Protein 8TNM (pdb70)

Foldseek 3Di:
DVCLLVVLVVLLVVLLVQLVHDSPVLSVLLVVLLVVLQVVCVVVVNDDPLLNVLLSLLSSLLSLVVSLVVSVVVPHDNVSSVVSNVVSNVVSVVSSLVSLLVVQPVPHDPVCSNVRSVVSSVVSNVSSNVSSVVSD

B-factor: mean 29.64, std 13.96, range [12.44, 87.52]

Radius of gyration: 15.11 Å; Cα contacts (8 Å, |Δi|>4): 137; chains: 1; bounding box: 38×27×39 Å

Nearest PDB structures (foldseek):
  8tnm-assembly1_A  TM=1.007E+00  e=7.161E-17  synthetic construct
  4tql-assembly2_B  TM=1.804E-01  e=3.107E+00  synthetic construct

Secondary structure (DSSP, 8-state):
-HHHHHHHHHHHHHHHHHHT---HHHHHHHHHHHHHHHHHHHHTT---HHHHHHHHHHHHHHHHHHHHHHHHHTT--HHHHHHHHHHHHHHHHHHHHHHHHHHHHTTS-HHHHHHHHHHHHHHHHHHHHHHHHHH-

Sequence (136 aa):
SNDYVNQMMISQMMTDLAKSLNVVDVTELITSVTQALEALLEEYRREGRLTDQVEKMASSSVALQLAAELLAQKALEEGHDKKQTTAKRNQISNSYSSEAMSHARAWAASRHSEEEAEKLAEELYKDMKESLKQRIDTEQ

Structure (mmCIF, N/CA/C/O backbone):
data_8TNM
#
_entry.id   8TNM
#
_cell.length_a   59.532
_cell.length_b   59.532
_cell.length_c   89.178
_cell.angle_alpha   90.000
_cell.angle_beta   90.000
_cell.angle_gamma   90.000
#
_symmetry.space_group_name_H-M   'P 43 21 2'
#
loop_
_entity.id
_entity.type
_entity.pdbx_description
1 polymer UNC_079
2 water water
#
loop_
_atom_site.group_PDB
_atom_site.id
_atom_site.type_symbol
_atom_site.label_atom_id
_atom_site.label_alt_id
_atom_site.label_comp_id
_atom_site.label_asym_id
_atom_site.label_entity_id
_atom_site.label_seq_id
_atom_site.pdbx_PDB_ins_code
_atom_site.Cartn_x
_atom_site.Cartn_y
_atom_site.Cartn_z
_atom_site.occupancy
_atom_site.B_iso_or_equiv
_atom_site.auth_seq_id
_atom_site.auth_comp_id
_atom_site.auth_asym_id
_atom_site.auth_atom_id
_atom_site.pdbx_PDB_model_num
ATOM 1 N N . SER A 1 3 ? 16.47188 3.47248 12.56772 1.000 45.78510 3 SER A N 1
ATOM 2 C CA . SER A 1 3 ? 15.81420 4.58110 13.25557 1.000 47.52472 3 SER A CA 1
ATOM 3 C C . SER A 1 3 ? 14.93354 5.36708 12.29005 1.000 47.49547 3 SER A C 1
ATOM 4 O O . SER A 1 3 ? 14.96093 5.12738 11.08232 1.000 48.90822 3 SER A O 1
ATOM 6 N N . ASN A 1 4 ? 14.13918 6.29973 12.82174 1.000 48.04394 4 ASN A N 1
ATOM 7 C CA . ASN A 1 4 ? 13.38425 7.19128 11.94663 1.000 48.44104 4 ASN A CA 1
ATOM 8 C C . ASN A 1 4 ? 14.32065 7.95017 11.01938 1.000 45.79271 4 ASN A C 1
ATOM 9 O O . ASN A 1 4 ? 14.01774 8.14578 9.83504 1.000 43.23716 4 ASN A O 1
ATOM 14 N N . ASP A 1 5 ? 15.47413 8.37152 11.54364 1.000 43.64043 5 ASP A N 1
ATOM 15 C CA . ASP A 1 5 ? 16.43248 9.12457 10.74717 1.000 41.14363 5 ASP A CA 1
ATOM 16 C C . ASP A 1 5 ? 17.04376 8.26445 9.65032 1.000 33.51131 5 ASP A C 1
ATOM 17 O O . ASP A 1 5 ? 17.28721 8.75430 8.54491 1.000 32.01515 5 ASP A O 1
ATOM 22 N N . TYR A 1 6 ? 17.28330 6.98675 9.93571 1.000 29.11355 6 TYR A N 1
ATOM 23 C CA . TYR A 1 6 ? 17.85857 6.08094 8.94494 1.000 24.80272 6 TYR A CA 1
ATOM 24 C C . TYR A 1 6 ? 16.91456 5.87597 7.75944 1.000 20.79273 6 TYR A C 1
ATOM 25 O O . TYR A 1 6 ? 17.33091 5.94698 6.58935 1.000 20.14289 6 TYR A O 1
ATOM 34 N N . VAL A 1 7 ? 15.63430 5.63665 8.04483 1.000 20.20107 7 VAL A N 1
ATOM 35 C CA . VAL A 1 7 ? 14.63979 5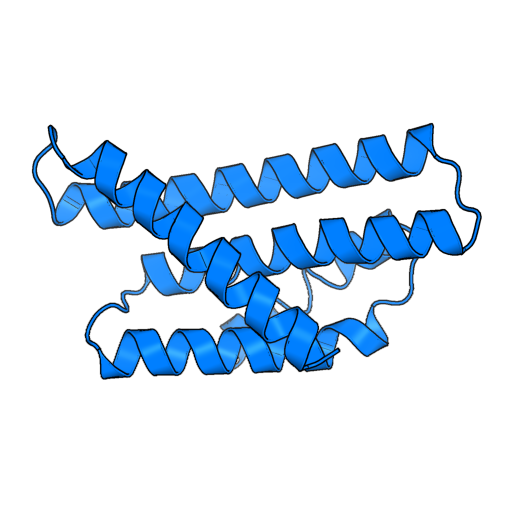.47208 6.98565 1.000 20.00326 7 VAL A CA 1
ATOM 36 C C . VAL A 1 7 ? 14.44615 6.77180 6.21513 1.000 17.83371 7 VAL A C 1
ATOM 37 O O . VAL A 1 7 ? 14.42973 6.77422 4.97912 1.000 18.20297 7 VAL A O 1
ATOM 41 N N . ASN A 1 8 ? 14.27505 7.89143 6.92611 1.000 17.39839 8 ASN A N 1
ATOM 42 C CA . ASN A 1 8 ? 14.06066 9.16509 6.24400 1.000 17.62262 8 ASN A CA 1
ATOM 43 C C . ASN A 1 8 ? 15.26079 9.53708 5.38817 1.000 18.13416 8 ASN A C 1
ATOM 44 O O . ASN A 1 8 ? 15.09737 10.09823 4.29847 1.000 19.32602 8 ASN A O 1
ATOM 49 N N . GLN A 1 9 ? 16.47616 9.26392 5.87491 1.000 18.39915 9 GLN A N 1
ATOM 50 C CA . GLN A 1 9 ? 17.66172 9.55280 5.07585 1.000 19.81795 9 GLN A CA 1
ATOM 51 C C . GLN A 1 9 ? 17.65281 8.74919 3.78878 1.000 18.52403 9 GLN A C 1
ATOM 52 O O . GLN A 1 9 ? 17.96910 9.27204 2.70975 1.000 20.48985 9 GLN A O 1
ATOM 58 N N . MET A 1 10 ? 17.31416 7.46728 3.87962 1.000 17.24577 10 MET A N 1
ATOM 59 C CA A MET A 1 10 ? 17.25335 6.63045 2.68790 0.713 16.93731 10 MET A CA 1
ATOM 60 C CA B MET A 1 10 ? 17.28304 6.66868 2.66617 0.287 18.12393 10 MET A CA 1
ATOM 61 C C . MET A 1 10 ? 16.20854 7.15848 1.70719 1.000 16.91830 10 MET A C 1
ATOM 62 O O . MET A 1 10 ? 16.46132 7.26236 0.50298 1.000 17.66123 10 MET A O 1
ATOM 71 N N . ILE A 1 11 ? 15.01475 7.49281 2.21255 1.000 16.61184 11 ILE A N 1
ATOM 72 C CA . ILE A 1 11 ? 13.95609 7.97777 1.33145 1.000 16.05275 11 ILE A CA 1
ATOM 73 C C . ILE A 1 11 ? 14.36128 9.28873 0.67876 1.000 16.55993 11 ILE A C 1
ATOM 74 O O . ILE A 1 11 ? 14.10399 9.50939 -0.50967 1.000 17.95198 11 ILE A O 1
ATOM 79 N N . SER A 1 12 ? 15.00764 10.17492 1.43875 1.000 16.17418 12 SER A N 1
ATOM 80 C CA . SER A 1 12 ? 15.50038 11.42139 0.86246 1.000 17.67087 12 SER A CA 1
ATOM 81 C C . SER A 1 12 ? 16.41834 11.14831 -0.31193 1.000 16.89828 12 SER A C 1
ATOM 82 O O . SER A 1 12 ? 16.30328 11.77925 -1.36956 1.000 17.63489 12 SER A O 1
ATOM 85 N N . GLN A 1 13 ? 17.36899 10.23266 -0.12657 1.000 15.86916 13 GLN A N 1
ATOM 86 C CA . GLN A 1 13 ? 18.29732 9.92935 -1.20353 1.000 16.23239 13 GLN A CA 1
ATOM 87 C C . GLN A 1 13 ? 17.60718 9.22223 -2.35759 1.000 16.70002 13 GLN A C 1
ATOM 88 O O . GLN A 1 13 ? 17.99397 9.42426 -3.52034 1.000 17.34176 13 GLN A O 1
ATOM 94 N N . MET A 1 14 ? 16.59662 8.39202 -2.07007 1.000 16.61132 14 MET A N 1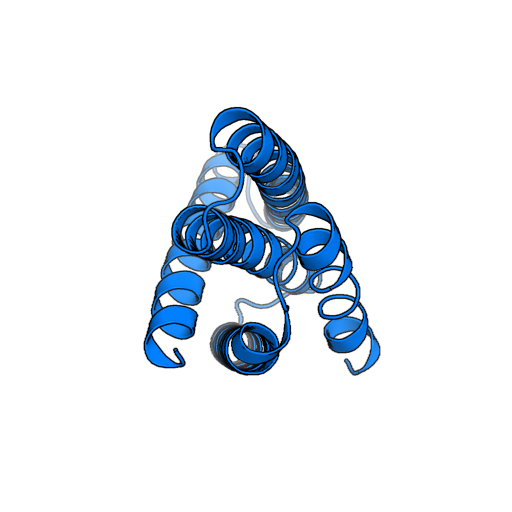
ATOM 95 C CA A MET A 1 14 ? 15.87962 7.74749 -3.15938 0.641 16.52679 14 MET A CA 1
ATOM 96 C CA B MET A 1 14 ? 15.83335 7.74043 -3.13412 0.359 17.55079 14 MET A CA 1
ATOM 97 C C . MET A 1 14 ? 15.14358 8.77951 -3.99781 1.000 16.62616 14 MET A C 1
ATOM 98 O O . MET A 1 14 ? 15.09422 8.66759 -5.22956 1.000 18.06251 14 MET A O 1
ATOM 107 N N . THR A 1 15 ? 14.58384 9.78767 -3.35461 1.000 17.36372 15 THR A N 1
ATOM 108 C CA . THR A 1 15 ? 13.87200 10.82998 -4.07457 1.000 17.62304 15 THR A CA 1
ATOM 109 C C . THR A 1 15 ? 14.83822 11.66584 -4.91377 1.000 17.68303 15 THR A C 1
ATOM 110 O O . THR A 1 15 ? 14.51575 12.05203 -6.04222 1.000 19.77971 15 THR A O 1
ATOM 114 N N . ASP A 1 16 ? 16.03895 11.91879 -4.39204 1.000 17.93836 16 ASP A N 1
ATOM 115 C CA . ASP A 1 16 ? 17.06861 12.61650 -5.15524 1.000 19.16503 16 ASP A CA 1
ATOM 116 C C . ASP A 1 16 ? 17.40576 11.86164 -6.43382 1.000 18.46797 16 ASP A C 1
ATOM 117 O O . ASP A 1 16 ? 17.50194 12.46088 -7.51247 1.000 19.57694 16 ASP A O 1
ATOM 122 N N . LEU A 1 17 ? 17.64108 10.54947 -6.33271 1.000 17.63868 17 LEU A N 1
ATOM 123 C CA . LEU A 1 17 ? 18.00955 9.80798 -7.53227 1.000 18.24874 17 LEU A CA 1
ATOM 124 C C . LEU A 1 17 ? 16.82714 9.67877 -8.48476 1.000 17.75044 17 LEU A C 1
ATOM 125 O O . LEU A 1 17 ? 17.01390 9.67828 -9.70789 1.000 18.53632 17 LEU A O 1
ATOM 130 N N . ALA A 1 18 ? 15.60298 9.62320 -7.95689 1.000 17.76009 18 ALA A N 1
ATOM 131 C CA . ALA A 1 18 ? 14.42820 9.61728 -8.82583 1.000 17.51588 18 ALA A CA 1
ATOM 132 C C . ALA A 1 18 ? 14.32826 10.91237 -9.62602 1.000 18.35028 18 ALA A C 1
ATOM 133 O O . ALA A 1 18 ? 14.02649 10.89095 -10.82546 1.000 19.57500 18 ALA A O 1
ATOM 135 N N . LYS A 1 19 ? 14.58463 12.05091 -8.97958 1.000 18.19151 19 LYS A N 1
ATOM 136 C CA . LYS A 1 19 ? 14.60003 13.33242 -9.67915 1.000 18.40212 19 LYS A CA 1
ATOM 137 C C . LYS A 1 19 ? 15.64807 13.32010 -10.78259 1.000 18.55352 19 LYS A C 1
ATOM 138 O O . LYS A 1 19 ? 15.39890 13.80431 -11.89244 1.000 20.38058 19 LYS A O 1
ATOM 144 N N . SER A 1 20 ? 16.82553 12.76241 -10.49607 1.000 17.83738 20 SER A N 1
ATOM 145 C CA . SER A 1 20 ? 17.89551 12.71068 -11.48612 1.000 19.08690 20 SER A CA 1
ATOM 146 C C . SER A 1 20 ? 17.47556 11.89995 -12.70268 1.000 18.94111 20 SER A C 1
ATOM 147 O O . SER A 1 20 ? 17.82874 12.23839 -13.83564 1.000 22.16684 20 SER A O 1
ATOM 150 N N . LEU A 1 21 ? 16.76323 10.79998 -12.48407 1.000 17.43299 21 LEU A N 1
ATOM 151 C CA . LEU A 1 21 ? 16.32655 9.92398 -13.55820 1.000 18.52803 21 LEU A CA 1
ATOM 152 C C . LEU A 1 21 ? 15.00585 10.36099 -14.16980 1.000 18.93931 21 LEU A C 1
ATOM 153 O O . LEU A 1 21 ? 14.57347 9.77995 -15.17064 1.000 21.12400 21 LEU A O 1
ATOM 158 N N . ASN A 1 22 ? 14.36262 11.37525 -13.59442 1.000 20.69404 22 ASN A N 1
ATOM 159 C CA . ASN A 1 22 ? 13.12364 11.95282 -14.11534 1.000 24.01643 22 ASN A CA 1
ATOM 160 C C . ASN A 1 22 ? 11.94295 10.98096 -14.03402 1.000 23.93113 22 ASN A C 1
ATOM 161 O O . ASN A 1 22 ? 11.11925 10.90745 -14.94802 1.000 26.20489 22 ASN A O 1
ATOM 166 N N . VAL A 1 23 ? 11.83629 10.25673 -12.91848 1.000 23.48021 23 VAL A N 1
ATOM 167 C CA A VAL A 1 23 ? 10.80796 9.24394 -12.70016 0.382 23.80192 23 VAL A CA 1
ATOM 168 C CA B VAL A 1 23 ? 10.73340 9.32807 -12.72719 0.618 23.97536 23 VAL A CA 1
ATOM 169 C C . VAL A 1 23 ? 10.21013 9.42869 -11.30674 1.000 22.88666 23 VAL A C 1
ATOM 170 O O . VAL A 1 23 ? 10.92759 9.76383 -10.36045 1.000 23.48431 23 VAL A O 1
ATOM 177 N N . ASP A 1 24 ? 8.91669 9.15005 -11.17461 1.000 23.49384 24 ASP A N 1
ATOM 178 C CA . ASP A 1 24 ? 8.21747 9.29623 -9.90538 1.000 26.05132 24 ASP A CA 1
ATOM 179 C C . ASP A 1 24 ? 8.69893 8.21781 -8.93361 1.000 24.70688 24 ASP A C 1
ATOM 180 O O . ASP A 1 24 ? 8.65395 7.02380 -9.24303 1.000 25.48002 24 ASP A O 1
ATOM 185 N N . VAL A 1 25 ? 9.16586 8.63811 -7.75191 1.000 22.30517 25 VAL A N 1
ATOM 186 C CA . VAL A 1 25 ? 9.69180 7.69966 -6.76269 1.000 22.32781 25 VAL A CA 1
ATOM 187 C C . VAL A 1 25 ? 8.61230 6.87658 -6.06708 1.000 24.66125 25 VAL A C 1
ATOM 188 O O . VAL A 1 25 ? 8.94016 5.84875 -5.45897 1.000 24.89425 25 VAL A O 1
ATOM 192 N N . THR A 1 26 ? 7.33682 7.26639 -6.19458 1.000 28.01122 26 THR A N 1
ATOM 193 C CA . THR A 1 26 ? 6.30700 6.88681 -5.22029 1.000 33.96832 26 THR A CA 1
ATOM 194 C C . THR A 1 26 ? 6.19477 5.37899 -5.02881 1.000 39.27435 26 THR A C 1
ATOM 195 O O . THR A 1 26 ? 6.23562 4.88548 -3.89494 1.000 41.26703 26 THR A O 1
ATOM 199 N N . GLU A 1 27 ? 6.00617 4.63211 -6.11905 1.000 42.58292 27 GLU A N 1
ATOM 200 C CA . GLU A 1 27 ? 5.70461 3.20911 -5.98328 1.000 46.76884 27 GLU A CA 1
ATOM 201 C C . GLU A 1 27 ? 6.85989 2.43364 -5.35904 1.000 45.27922 27 GLU A C 1
ATOM 202 O O . GLU A 1 27 ? 6.62984 1.45675 -4.63471 1.000 45.84975 27 GLU A O 1
ATOM 208 N N . LEU A 1 28 ? 8.10182 2.85674 -5.60724 1.000 42.01280 28 LEU A N 1
ATOM 209 C CA . LEU A 1 28 ? 9.24836 2.13015 -5.07919 1.000 38.65843 28 LEU A CA 1
ATOM 210 C C . LEU A 1 28 ? 9.46594 2.35784 -3.59291 1.000 35.97104 28 LEU A C 1
ATOM 211 O O . LEU A 1 28 ? 10.06631 1.49952 -2.93974 1.000 36.23156 28 LEU A O 1
ATOM 216 N N . ILE A 1 29 ? 9.01833 3.49216 -3.04771 1.000 34.58405 29 ILE A N 1
ATOM 217 C CA . ILE A 1 29 ? 9.29948 3.79195 -1.64509 1.000 35.84600 29 ILE A CA 1
ATOM 218 C C . ILE A 1 29 ? 8.76853 2.68218 -0.74915 1.000 34.33690 29 ILE A C 1
ATOM 219 O O . ILE A 1 29 ? 9.48432 2.16182 0.11485 1.000 32.86710 29 ILE A O 1
ATOM 224 N N . THR A 1 30 ? 7.51289 2.28596 -0.96420 1.000 33.13651 30 THR A N 1
ATOM 225 C CA . THR A 1 30 ? 6.91607 1.22654 -0.15978 1.000 32.49809 30 THR A CA 1
ATOM 226 C C . THR A 1 30 ? 7.68213 -0.08114 -0.30922 1.000 31.11837 30 THR A C 1
ATOM 227 O O . THR A 1 30 ? 8.03148 -0.72585 0.68565 1.000 31.31376 30 THR A O 1
ATOM 231 N N . SER A 1 31 ? 7.95626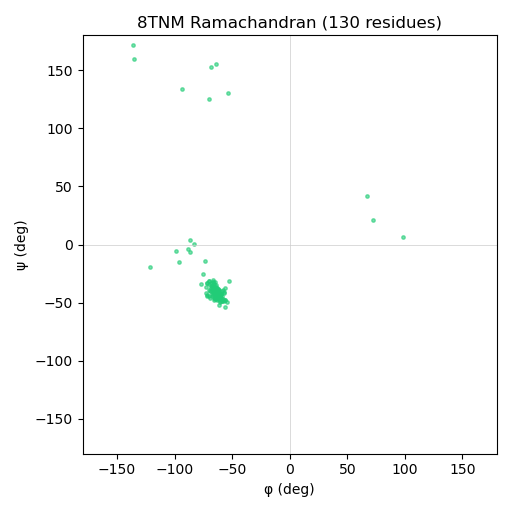 -0.48640 -1.55044 1.000 30.02049 31 SER A N 1
ATOM 232 C CA . SER A 1 31 ? 8.59621 -1.77683 -1.78325 1.000 29.72056 31 SER A CA 1
ATOM 233 C C . SER A 1 31 ? 10.00421 -1.80934 -1.20719 1.000 26.72376 31 SER A C 1
ATOM 234 O O . SER A 1 31 ? 10.41033 -2.80364 -0.59079 1.000 26.56139 31 SER A O 1
ATOM 237 N N . VAL A 1 32 ? 10.75761 -0.72648 -1.38485 1.000 25.56878 32 VAL A N 1
ATOM 238 C CA . VAL A 1 32 ? 12.13753 -0.70121 -0.91562 1.000 24.22179 32 VAL A CA 1
ATOM 239 C C . VAL A 1 32 ? 12.19618 -0.61542 0.60478 1.000 24.00343 32 VAL A C 1
ATOM 240 O O . VAL A 1 32 ? 12.98570 -1.32318 1.24221 1.000 23.70105 32 VAL A O 1
ATOM 244 N N . THR A 1 33 ? 11.36238 0.23783 1.21521 1.000 24.88193 33 THR A N 1
ATOM 245 C CA . THR A 1 33 ? 11.38727 0.35029 2.67243 1.000 26.44419 33 THR A CA 1
ATOM 246 C C . THR A 1 33 ? 10.98149 -0.96114 3.32694 1.000 26.34334 33 THR A C 1
ATOM 247 O O . THR A 1 33 ? 11.57864 -1.37810 4.32512 1.000 26.69570 33 THR A O 1
ATOM 251 N N . GLN A 1 34 ? 9.97391 -1.63371 2.77130 1.000 26.50902 34 GLN A N 1
ATOM 252 C CA . GLN A 1 34 ? 9.54724 -2.90420 3.34403 1.000 27.83276 34 GLN A CA 1
ATOM 253 C C . GLN A 1 34 ? 10.61164 -3.97826 3.17075 1.000 25.61825 34 GLN A C 1
ATOM 254 O O . GLN A 1 34 ? 10.87394 -4.75241 4.09749 1.000 26.11146 34 GLN A O 1
ATOM 260 N N . ALA A 1 35 ? 11.23185 -4.04454 1.99181 1.000 22.91443 35 ALA A N 1
ATOM 261 C CA . ALA A 1 35 ? 12.28225 -5.03245 1.76593 1.000 22.55264 35 ALA A CA 1
ATOM 262 C C . ALA A 1 35 ? 13.46888 -4.78532 2.68225 1.000 21.59108 35 ALA A C 1
ATOM 263 O O . ALA A 1 35 ? 14.03370 -5.72915 3.25328 1.000 21.63380 35 ALA A O 1
ATOM 265 N N . LEU A 1 36 ? 13.86867 -3.52064 2.81409 1.000 20.36332 36 LEU A N 1
ATOM 266 C CA . LEU A 1 36 ? 14.99419 -3.17597 3.66556 1.000 20.97837 36 LEU A CA 1
ATOM 267 C C . LEU A 1 36 ? 14.69288 -3.52186 5.12040 1.000 21.25390 36 LEU A C 1
ATOM 268 O O . LEU A 1 36 ? 15.52798 -4.12343 5.80968 1.000 21.96584 36 LEU A O 1
ATOM 273 N N . GLU A 1 37 ? 13.48592 -3.18439 5.58901 1.000 23.46916 37 GLU A N 1
ATOM 274 C CA . GLU A 1 37 ? 13.09176 -3.51747 6.95372 1.000 26.05914 37 GLU A CA 1
ATOM 275 C C . GLU A 1 37 ? 13.15810 -5.01915 7.19494 1.000 24.66757 37 GLU A C 1
ATOM 276 O O . GLU A 1 37 ? 13.67011 -5.46765 8.22775 1.000 25.67358 37 GLU A O 1
ATOM 282 N N . ALA A 1 38 ? 12.66115 -5.81243 6.24341 1.000 24.24382 38 ALA A N 1
ATOM 283 C CA . ALA A 1 38 ? 12.64800 -7.26046 6.41965 1.000 24.25514 38 ALA A CA 1
ATOM 284 C C . ALA A 1 38 ? 14.05925 -7.83495 6.43145 1.000 22.76676 38 ALA A C 1
ATOM 285 O O . ALA A 1 38 ? 14.36466 -8.72587 7.23351 1.000 23.71520 38 ALA A O 1
ATOM 287 N N . LEU A 1 39 ? 14.93405 -7.34217 5.54995 1.000 21.90320 39 LEU A N 1
ATOM 288 C CA . LEU A 1 39 ? 16.31349 -7.81471 5.54734 1.000 21.90152 39 LEU A CA 1
ATOM 289 C C . LEU A 1 39 ? 16.99550 -7.49623 6.87024 1.000 21.81783 39 LEU A C 1
ATOM 290 O O . LEU A 1 39 ? 17.69334 -8.34005 7.44249 1.000 22.45888 39 LEU A O 1
ATOM 295 N N . LEU A 1 40 ? 16.82472 -6.26719 7.35745 1.000 20.74925 40 LEU A N 1
ATOM 296 C CA . LEU A 1 40 ? 17.47000 -5.87579 8.60503 1.000 21.92350 40 LEU A CA 1
ATOM 297 C C . LEU A 1 40 ? 16.97703 -6.72134 9.77153 1.000 22.93441 40 LEU A C 1
ATOM 298 O O . LEU A 1 40 ? 17.76098 -7.09502 10.65334 1.000 22.62821 40 LEU A O 1
ATOM 303 N N . GLU A 1 41 ? 15.68114 -7.04122 9.79334 1.000 25.06181 41 GLU A N 1
ATOM 304 C CA . GLU A 1 41 ? 15.16265 -7.87095 10.87406 1.000 28.57841 41 GLU A CA 1
ATOM 305 C C . GLU A 1 41 ? 15.76108 -9.27003 10.82803 1.000 28.00210 41 GLU A C 1
ATOM 306 O O . GLU A 1 41 ? 16.07485 -9.85646 11.87148 1.000 28.19386 41 GLU A O 1
ATOM 312 N N . GLU A 1 42 ? 15.93408 -9.81825 9.62337 1.000 27.18836 42 GLU A N 1
ATOM 313 C CA . GLU A 1 42 ? 16.54595 -11.13590 9.49357 1.000 28.00764 42 GLU A CA 1
ATOM 314 C C . GLU A 1 42 ? 17.99602 -11.10167 9.96060 1.000 26.17161 42 GLU A C 1
ATOM 315 O O . GLU A 1 42 ? 18.43239 -11.96560 10.72817 1.000 26.24417 42 GLU A O 1
ATOM 321 N N . TYR A 1 43 ? 18.75466 -10.09447 9.52541 1.000 23.95631 43 TYR A N 1
ATOM 322 C CA . TYR A 1 43 ? 20.14959 -10.01219 9.93950 1.000 24.30191 43 TYR A CA 1
ATOM 323 C C . TYR A 1 43 ? 20.25673 -9.85369 11.45119 1.000 25.54607 43 TYR A C 1
ATOM 324 O O . TYR A 1 43 ? 21.11544 -10.47312 12.09038 1.000 25.86461 43 TYR A O 1
ATOM 333 N N . ARG A 1 44 ? 19.38346 -9.02952 12.03928 1.000 26.62250 44 ARG A N 1
ATOM 334 C CA . ARG A 1 44 ? 19.38732 -8.84567 13.48822 1.000 29.33303 44 ARG A CA 1
ATOM 335 C C . ARG A 1 44 ? 19.10654 -10.15771 14.20906 1.000 30.91795 44 ARG A C 1
ATOM 336 O O . ARG A 1 44 ? 19.86279 -10.56281 15.10177 1.000 31.48024 44 ARG A O 1
ATOM 344 N N . ARG A 1 45 ? 18.01757 -10.83822 13.82891 1.000 32.64226 45 ARG A N 1
ATOM 345 C CA . ARG A 1 45 ? 17.64177 -12.09782 14.46895 1.000 36.30343 45 ARG A CA 1
ATOM 346 C C . ARG A 1 45 ? 18.76579 -13.12376 14.41049 1.000 35.86107 45 ARG A C 1
ATOM 347 O O . ARG A 1 45 ? 18.96255 -13.89847 15.35634 1.000 37.75099 45 ARG A O 1
ATOM 355 N N . GLU A 1 46 ? 19.50434 -13.15361 13.30707 1.000 36.01447 46 GLU A N 1
ATOM 356 C CA . GLU A 1 46 ? 20.59706 -14.09402 13.11803 1.000 37.53279 46 GLU A CA 1
ATOM 357 C C . GLU A 1 46 ? 21.92578 -13.59369 13.67748 1.000 36.20109 46 GLU A C 1
ATOM 358 O O . GLU A 1 46 ? 22.94469 -14.27619 13.52416 1.000 36.27152 46 GLU A O 1
ATOM 364 N N . GLY A 1 47 ? 21.93739 -12.43532 14.33389 1.000 34.32290 47 GLY A N 1
ATOM 365 C CA . GLY A 1 47 ? 23.16639 -11.93783 14.91733 1.000 34.55863 47 GLY A CA 1
ATOM 366 C C . GLY A 1 47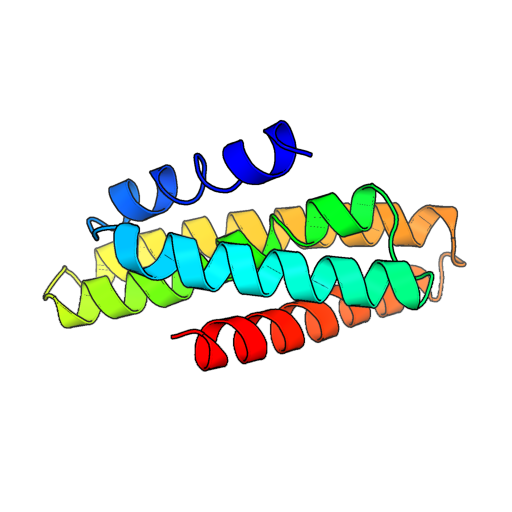 ? 24.17335 -11.43290 13.91307 1.000 34.12453 47 GLY A C 1
ATOM 367 O O . GLY A 1 47 ? 25.36660 -11.35484 14.22867 1.000 36.03390 47 GLY A O 1
ATOM 368 N N . ARG A 1 48 ? 23.72244 -11.07888 12.70755 1.000 32.18397 48 ARG A N 1
ATOM 369 C CA . ARG A 1 48 ? 24.58889 -10.62458 11.62969 1.000 32.39266 48 ARG A CA 1
ATOM 370 C C . ARG A 1 48 ? 24.63304 -9.10960 11.48588 1.000 29.12692 48 ARG A C 1
ATOM 371 O O . ARG A 1 48 ? 25.40351 -8.60438 10.66417 1.000 29.84893 48 ARG A O 1
ATOM 379 N N . LEU A 1 49 ? 23.82960 -8.37261 12.24282 1.000 24.39293 49 LEU A N 1
ATOM 380 C CA . LEU A 1 49 ? 23.69324 -6.94389 12.02347 1.000 21.14848 49 LEU A CA 1
ATOM 381 C C . LEU A 1 49 ? 24.66209 -6.18194 12.91224 1.000 18.99719 49 LEU A C 1
ATOM 382 O O . LEU A 1 49 ? 24.82775 -6.51139 14.09662 1.000 23.49245 49 LEU A O 1
ATOM 387 N N . THR A 1 50 ? 25.34140 -5.22099 12.31818 1.000 17.44664 50 THR A N 1
ATOM 388 C CA . THR A 1 50 ? 26.13841 -4.24288 13.02223 1.000 16.51553 50 THR A CA 1
ATOM 389 C C . THR A 1 50 ? 25.84899 -2.88902 12.38399 1.000 14.91099 50 THR A C 1
ATOM 390 O O . THR A 1 50 ? 25.21091 -2.81129 11.32407 1.000 16.68182 50 THR A O 1
ATOM 394 N N . ASP A 1 51 ? 26.34622 -1.82056 12.99291 1.000 14.16183 51 ASP A N 1
ATOM 395 C CA . ASP A 1 51 ? 26.01102 -0.50222 12.49070 1.000 14.45004 51 ASP A CA 1
ATOM 396 C C . ASP A 1 51 ? 26.48436 -0.30489 11.04643 1.000 13.97767 51 ASP A C 1
ATOM 397 O O . ASP A 1 51 ? 25.74700 0.24486 10.22082 1.000 14.30602 51 ASP A O 1
ATOM 402 N N . GLN A 1 52 ? 27.71504 -0.73292 10.72112 1.000 13.72070 52 GLN A N 1
ATOM 403 C CA . GLN A 1 52 ? 28.18828 -0.59862 9.34286 1.000 13.45532 52 GLN A CA 1
ATOM 404 C C . GLN A 1 52 ? 27.36197 -1.44408 8.37346 1.000 13.50027 52 GLN A C 1
ATOM 405 O O . GLN A 1 52 ? 27.16802 -1.05047 7.21800 1.000 14.71973 52 GLN A O 1
ATOM 411 N N . VAL A 1 53 ? 26.89963 -2.62079 8.80470 1.000 14.14569 53 VAL A N 1
ATOM 412 C CA . VAL A 1 53 ? 26.05505 -3.44602 7.94484 1.000 14.35709 53 VAL A CA 1
ATOM 413 C C . VAL A 1 53 ? 24.71972 -2.76026 7.66900 1.000 13.59357 53 VAL A C 1
ATOM 414 O O . VAL A 1 53 ? 24.20662 -2.81208 6.54367 1.000 14.72239 53 VAL A O 1
ATOM 418 N N . GLU A 1 54 ? 24.14993 -2.07900 8.67185 1.000 13.62223 54 GLU A N 1
ATOM 419 C CA . GLU A 1 54 ? 22.90359 -1.34813 8.45709 1.000 14.59745 54 GLU A CA 1
ATOM 420 C C . GLU A 1 54 ? 23.11096 -0.21669 7.45632 1.000 13.21579 54 GLU A C 1
ATOM 421 O O . GLU A 1 54 ? 22.30096 -0.01250 6.54337 1.000 14.97726 54 GLU A O 1
ATOM 427 N N . LYS A 1 55 ? 24.20056 0.52901 7.60840 1.000 13.75897 55 LYS A N 1
ATOM 428 C CA . LYS A 1 55 ? 24.50503 1.57588 6.64019 1.000 13.90047 55 LYS A CA 1
ATOM 429 C C . LYS A 1 55 ? 24.68441 0.99291 5.24577 1.000 13.82847 55 LYS A C 1
ATOM 430 O O . LYS A 1 55 ? 24.17554 1.54497 4.26086 1.000 15.34072 55 LYS A O 1
ATOM 436 N N . MET A 1 56 ? 25.41064 -0.12107 5.15194 1.000 13.48686 56 MET A N 1
ATOM 437 C CA . MET A 1 56 ? 25.61448 -0.78424 3.87027 1.000 13.55456 56 MET A CA 1
ATOM 438 C C . MET A 1 56 ? 24.29104 -1.15450 3.21899 1.000 13.91947 56 MET A C 1
ATOM 439 O O . MET A 1 56 ? 24.11978 -0.99162 2.00490 1.000 15.02066 56 MET A O 1
ATOM 444 N N . ALA A 1 57 ? 23.33943 -1.64247 4.00714 1.000 13.91616 57 ALA A N 1
ATOM 445 C CA . ALA A 1 57 ? 22.06462 -2.08138 3.45451 1.000 13.86338 57 ALA A CA 1
ATOM 446 C C . ALA A 1 57 ? 21.30823 -0.92499 2.81030 1.000 14.02950 57 ALA A C 1
ATOM 447 O O . ALA A 1 57 ? 20.68078 -1.09678 1.75844 1.000 15.46459 57 ALA A O 1
ATOM 449 N N . SER A 1 58 ? 21.37372 0.26782 3.40564 1.000 14.16309 58 SER A N 1
ATOM 450 C CA A SER A 1 58 ? 20.76136 1.42876 2.77688 0.410 14.44519 58 SER A CA 1
ATOM 451 C CA B SER A 1 58 ? 20.75960 1.42483 2.76684 0.590 14.44546 58 SER A CA 1
ATOM 452 C C . SER A 1 58 ? 21.43437 1.74599 1.44490 1.000 13.51831 58 SER A C 1
ATOM 453 O O . SER A 1 58 ? 20.75954 2.06719 0.46031 1.000 14.99373 58 SER A O 1
ATOM 458 N N . SER A 1 59 ? 22.76853 1.67146 1.40582 1.000 13.79294 59 SER A N 1
ATOM 459 C CA . SER A 1 59 ? 23.48768 1.93337 0.16748 1.000 13.51795 59 SER A CA 1
ATOM 460 C C . SER A 1 59 ? 23.09096 0.94686 -0.91993 1.000 13.92770 59 SER A C 1
ATOM 461 O O . SER A 1 59 ? 22.90084 1.34461 -2.08118 1.000 14.71008 59 SER A O 1
ATOM 464 N N . VAL A 1 60 ? 22.99022 -0.33560 -0.57780 1.000 13.54484 60 VAL A N 1
ATOM 465 C CA . VAL A 1 60 ? 22.58926 -1.33763 -1.55995 1.000 14.39147 60 VAL A CA 1
ATOM 466 C C . VAL A 1 60 ? 21.15171 -1.10555 -2.01239 1.000 15.09992 60 VAL A C 1
ATOM 467 O O . VAL A 1 60 ? 20.82850 -1.24659 -3.19863 1.000 15.26398 60 VAL A O 1
ATOM 471 N N . ALA A 1 61 ? 20.26086 -0.77184 -1.07971 1.000 15.06223 61 ALA A N 1
ATOM 472 C CA . ALA A 1 61 ? 18.87780 -0.48392 -1.45424 1.000 16.12143 61 ALA A CA 1
ATOM 473 C C . ALA A 1 61 ? 18.80876 0.66260 -2.45516 1.000 15.58061 61 ALA A C 1
ATOM 474 O O . ALA A 1 61 ? 18.01037 0.63099 -3.40186 1.000 17.33701 61 ALA A O 1
ATOM 476 N N . LEU A 1 62 ? 19.63796 1.68688 -2.25658 1.000 14.93187 62 LEU A N 1
ATOM 477 C CA . LEU A 1 62 ? 19.64328 2.84720 -3.13660 1.000 15.15509 62 LEU A CA 1
ATOM 478 C C . LEU A 1 62 ? 20.21503 2.49154 -4.50162 1.000 15.10649 62 LEU A C 1
ATOM 479 O O . LEU A 1 62 ? 19.71658 2.96809 -5.53130 1.000 16.66866 62 LEU A O 1
ATOM 484 N N . GLN A 1 63 ? 21.26218 1.66026 -4.53333 1.000 13.90943 63 GLN A N 1
ATOM 485 C CA . GLN A 1 63 ? 21.75993 1.16965 -5.81179 1.000 14.92318 63 GLN A CA 1
ATOM 486 C C . GLN A 1 63 ? 20.65290 0.47252 -6.59065 1.000 15.70997 63 GLN A C 1
ATOM 487 O O . GLN A 1 63 ? 20.45249 0.71781 -7.78897 1.000 17.19660 63 GLN A O 1
ATOM 493 N N . LEU A 1 64 ? 19.93024 -0.41972 -5.92346 1.000 15.60361 64 LEU A N 1
ATOM 494 C CA . LEU A 1 64 ? 18.87574 -1.16315 -6.59956 1.000 16.15271 64 LEU A CA 1
ATOM 495 C C . LEU A 1 64 ? 17.73416 -0.25057 -7.02298 1.000 17.35773 64 LEU A C 1
ATOM 496 O O . LEU A 1 64 ? 17.16281 -0.43314 -8.10628 1.000 18.80225 64 LEU A O 1
ATOM 501 N N . ALA A 1 65 ? 17.38420 0.73143 -6.18654 1.000 17.45869 65 ALA A N 1
ATOM 502 C CA . ALA A 1 65 ? 16.34123 1.67539 -6.56689 1.000 17.99655 65 ALA A CA 1
ATOM 503 C C . ALA A 1 65 ? 16.72583 2.42422 -7.83712 1.000 17.84814 65 ALA A C 1
ATOM 504 O O . ALA A 1 65 ? 15.89326 2.62259 -8.72612 1.000 18.40513 65 ALA A O 1
ATOM 506 N N . ALA A 1 66 ? 17.98302 2.84919 -7.93898 1.000 17.41372 66 ALA A N 1
ATOM 507 C CA . ALA A 1 66 ? 18.42493 3.55958 -9.13379 1.000 17.24802 66 ALA A CA 1
ATOM 508 C C . ALA A 1 66 ? 18.32900 2.67288 -10.37087 1.000 17.55063 66 ALA A C 1
ATOM 509 O O . ALA A 1 66 ? 17.92757 3.13581 -11.44108 1.000 18.32654 66 ALA A O 1
ATOM 511 N N . GLU A 1 67 ? 18.67046 1.39539 -10.24413 1.000 16.66278 67 GLU A N 1
ATOM 512 C CA . GLU A 1 67 ? 18.72598 0.52945 -11.41855 1.000 16.57284 67 GLU A CA 1
ATOM 513 C C . GLU A 1 67 ? 17.28826 0.24652 -11.86150 1.000 16.14685 67 GLU A C 1
ATOM 514 O O . GLU A 1 67 ? 16.98076 0.24338 -13.06035 1.000 17.85561 67 GLU A O 1
ATOM 520 N N . LEU A 1 68 ? 16.37148 0.09482 -10.88960 1.000 16.17862 68 LEU A N 1
ATOM 521 C CA . LEU A 1 68 ? 14.96023 -0.13077 -11.19502 1.000 17.71246 68 LEU A CA 1
ATOM 522 C C . LEU A 1 68 ? 14.29540 1.12883 -11.73621 1.000 18.02554 68 LEU A C 1
ATOM 523 O O . LEU A 1 68 ? 13.51366 1.06522 -12.69487 1.000 19.45323 68 LEU A O 1
ATOM 528 N N . LEU A 1 69 ? 14.55733 2.27912 -11.11946 1.000 17.16863 69 LEU A N 1
ATOM 529 C CA . LEU A 1 69 ? 13.95922 3.50870 -11.62030 1.000 18.72340 69 LEU A CA 1
ATOM 530 C C . LEU A 1 69 ? 14.49714 3.86964 -12.99830 1.000 18.10338 69 LEU A C 1
ATOM 531 O O . LEU A 1 69 ? 13.76132 4.42951 -13.81567 1.000 18.66164 69 LEU A O 1
ATOM 536 N N . ALA A 1 70 ? 15.76151 3.54435 -13.28413 1.000 17.17746 70 ALA A N 1
ATOM 537 C CA . ALA A 1 70 ? 16.28388 3.81299 -14.62094 1.000 16.93762 70 ALA A CA 1
ATOM 538 C C . ALA A 1 70 ? 15.57223 2.96579 -15.66194 1.000 18.40305 70 ALA A C 1
ATOM 539 O O . ALA A 1 70 ? 15.30995 3.43387 -16.77561 1.000 19.64750 70 ALA A O 1
ATOM 541 N N . GLN A 1 71 ? 15.24688 1.71477 -15.31980 1.000 18.81441 71 GLN A N 1
ATOM 542 C CA . GLN A 1 71 ? 14.46185 0.88840 -16.22987 1.000 21.06021 71 GLN A CA 1
ATOM 543 C C . GLN A 1 71 ? 13.10023 1.51655 -16.48907 1.000 20.80981 71 GLN A C 1
ATOM 544 O O . GLN A 1 71 ? 12.61219 1.51361 -17.62743 1.000 23.62929 71 GLN A O 1
ATOM 550 N N . LYS A 1 72 ? 12.46461 2.06659 -15.44991 1.000 21.10130 72 LYS A N 1
ATOM 551 C CA . LYS A 1 72 ? 11.16346 2.68092 -15.69069 1.000 22.98528 72 LYS A CA 1
ATOM 552 C C . LYS A 1 72 ? 11.29767 3.96332 -16.51254 1.000 22.54720 72 LYS A C 1
ATOM 553 O O . LYS A 1 72 ? 10.42798 4.26165 -17.33767 1.000 24.85271 72 LYS A O 1
ATOM 559 N N . ALA A 1 73 ? 12.40740 4.69101 -16.35806 1.000 21.50012 73 ALA A N 1
ATOM 560 C CA . ALA A 1 73 ? 12.66048 5.85047 -17.21190 1.000 22.15466 73 ALA A CA 1
ATOM 561 C C . ALA A 1 73 ? 12.79999 5.44910 -18.67424 1.000 23.76469 73 ALA A C 1
ATOM 562 O O . ALA A 1 73 ? 12.27325 6.13036 -19.56368 1.000 25.97699 73 ALA A O 1
ATOM 564 N N . LEU A 1 74 ? 13.52118 4.35622 -18.94702 1.000 23.25071 74 LEU A N 1
ATOM 565 C CA . LEU A 1 74 ? 13.62295 3.86772 -20.31950 1.000 25.55040 74 LEU A CA 1
ATOM 566 C C . LEU A 1 74 ? 12.25249 3.48763 -20.86490 1.000 29.17509 74 LEU A C 1
ATOM 567 O O . LEU A 1 74 ? 11.92733 3.79691 -22.01700 1.000 29.74358 74 LEU A O 1
ATOM 572 N N . GLU A 1 75 ? 11.42669 2.83754 -20.03904 1.000 31.28765 75 GLU A N 1
ATOM 573 C CA . GLU A 1 75 ? 10.09410 2.42946 -20.47220 1.000 35.01669 75 GLU A CA 1
ATOM 574 C C . GLU A 1 75 ? 9.19665 3.62862 -20.74088 1.000 35.87260 75 GLU A C 1
ATOM 575 O O . GLU A 1 75 ? 8.29670 3.55027 -21.58619 1.000 37.14985 75 GLU A O 1
ATOM 581 N N . GLU A 1 76 ? 9.41351 4.73358 -20.03074 1.000 36.87102 76 GLU A N 1
ATOM 582 C CA . GLU A 1 76 ? 8.63144 5.94661 -20.22143 1.000 39.11704 76 GLU A CA 1
ATOM 583 C C . GLU A 1 76 ? 9.13420 6.79250 -21.38423 1.000 38.45545 76 GLU A C 1
ATOM 584 O O . GLU A 1 76 ? 8.55918 7.85313 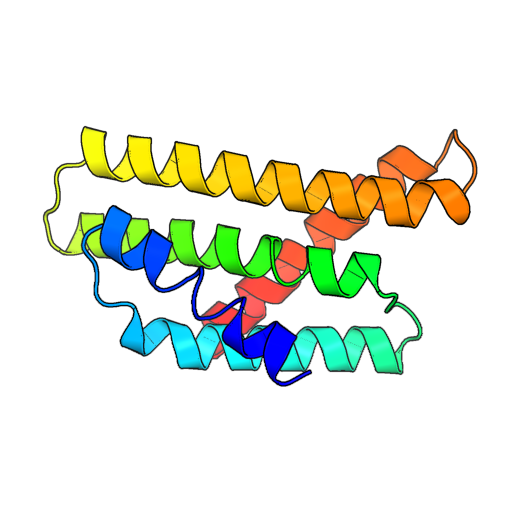-21.65287 1.000 40.21466 76 GLU A O 1
ATOM 590 N N . GLY A 1 77 ? 10.18261 6.35491 -22.07623 1.000 36.07471 77 GLY A N 1
ATOM 591 C CA . GLY A 1 77 ? 10.64178 7.02040 -23.27749 1.000 35.40685 77 GLY A CA 1
ATOM 592 C C . GLY A 1 77 ? 11.81076 7.96151 -23.09907 1.000 33.23144 77 GLY A C 1
ATOM 593 O O . GLY A 1 77 ? 12.17147 8.65794 -24.05314 1.000 33.46464 77 GLY A O 1
ATOM 594 N N . HIS A 1 78 ? 12.41249 8.00862 -21.91679 1.000 30.71218 78 HIS A N 1
ATOM 595 C CA . HIS A 1 78 ? 13.51339 8.92643 -21.68678 1.000 29.71591 78 HIS A CA 1
ATOM 596 C C . HIS A 1 78 ? 14.73259 8.50711 -22.50481 1.000 27.63018 78 HIS A C 1
ATOM 597 O O . HIS A 1 78 ? 14.93787 7.32370 -22.79524 1.000 28.20915 78 HIS A O 1
ATOM 604 N N . ASP A 1 79 ? 15.56103 9.49371 -22.84475 1.000 26.36587 79 ASP A N 1
ATOM 605 C CA . ASP A 1 79 ? 16.73993 9.26264 -23.67399 1.000 25.77877 79 ASP A CA 1
ATOM 606 C C . ASP A 1 79 ? 17.62028 8.16474 -23.09336 1.000 23.23396 79 ASP A C 1
ATOM 607 O O . ASP A 1 79 ? 17.99590 8.21175 -21.92417 1.000 22.54003 79 ASP A O 1
ATOM 612 N N . LYS A 1 80 ? 17.99404 7.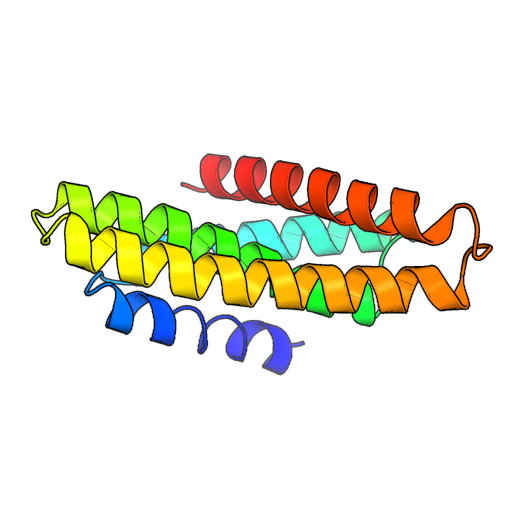19672 -23.93167 1.000 22.66799 80 LYS A N 1
ATOM 613 C CA . LYS A 1 80 ? 18.70451 6.02495 -23.42096 1.000 23.77294 80 LYS A CA 1
ATOM 614 C C . LYS A 1 80 ? 20.11947 6.37348 -22.96762 1.000 22.59479 80 LYS A C 1
ATOM 615 O O . LYS A 1 80 ? 20.54120 5.95738 -21.88247 1.000 22.43839 80 LYS A O 1
ATOM 621 N N . LYS A 1 81 ? 20.85537 7.16196 -23.75359 1.000 21.84797 81 LYS A N 1
ATOM 622 C CA . LYS A 1 81 ? 22.23029 7.48941 -23.37993 1.000 22.57181 81 LYS A CA 1
ATOM 623 C C . LYS A 1 81 ? 22.26993 8.27167 -22.07209 1.000 21.07824 81 LYS A C 1
ATOM 624 O O . LYS A 1 81 ? 23.05311 7.95684 -21.17186 1.000 20.33929 81 LYS A O 1
ATOM 630 N N . GLN A 1 82 ? 21.42860 9.29966 -21.94833 1.000 21.74031 82 GLN A N 1
ATOM 631 C CA . GLN A 1 82 ? 21.42977 10.09559 -20.72650 1.000 21.68337 82 GLN A CA 1
ATOM 632 C C . GLN A 1 82 ? 20.94123 9.28489 -19.53193 1.000 20.39160 82 GLN A C 1
ATOM 633 O O . GLN A 1 82 ? 21.52315 9.36348 -18.43978 1.000 19.57177 82 GLN A O 1
ATOM 639 N N . THR A 1 83 ? 19.86704 8.51024 -19.71187 1.000 18.45071 83 THR A N 1
ATOM 640 C CA . THR A 1 83 ? 19.32172 7.73051 -18.60168 1.000 18.14624 83 THR A CA 1
ATOM 641 C C . THR A 1 83 ? 20.33466 6.70609 -18.11367 1.000 17.78428 83 THR A C 1
ATOM 642 O O . THR A 1 83 ? 20.55926 6.55674 -16.90446 1.000 18.38876 83 THR A O 1
ATOM 646 N N . THR A 1 84 ? 20.95801 5.98189 -19.03866 1.000 18.53216 84 THR A N 1
ATOM 647 C CA . THR A 1 84 ? 21.89965 4.95998 -18.60309 1.000 19.43435 84 THR A CA 1
ATOM 648 C C . THR A 1 84 ? 23.18499 5.56891 -18.04873 1.000 18.11968 84 THR A C 1
ATOM 649 O O . THR A 1 84 ? 23.76893 5.00424 -17.12278 1.000 17.96484 84 THR A O 1
ATOM 653 N N . ALA A 1 85 ? 23.63888 6.71508 -18.57468 1.000 17.73362 85 ALA A N 1
ATOM 654 C CA . ALA A 1 85 ? 24.80500 7.36589 -17.98132 1.000 17.35757 85 ALA A CA 1
ATOM 655 C C . ALA A 1 85 ? 24.51818 7.77690 -16.54302 1.000 16.21371 85 ALA A C 1
ATOM 656 O O . ALA A 1 85 ? 25.34774 7.56657 -15.65207 1.000 16.89396 85 ALA A O 1
ATOM 658 N N . LYS A 1 86 ? 23.34481 8.35426 -16.30161 1.000 16.28701 86 LYS A N 1
ATOM 659 C CA . LYS A 1 86 ? 22.96923 8.74634 -14.94742 1.000 15.93003 86 LYS A CA 1
ATOM 660 C C . LYS A 1 86 ? 22.82881 7.52163 -14.05182 1.000 14.92064 86 LYS A C 1
ATOM 661 O O . LYS A 1 86 ? 23.33501 7.50584 -12.92614 1.000 16.23786 86 LYS A O 1
ATOM 667 N N . ARG A 1 87 ? 22.14016 6.48971 -14.53358 1.000 14.94593 87 ARG A N 1
ATOM 668 C CA . ARG A 1 87 ? 22.01076 5.25714 -13.76942 1.000 14.93907 87 ARG A CA 1
ATOM 669 C C . ARG A 1 87 ? 23.37552 4.72534 -13.37657 1.000 14.62519 87 ARG A C 1
ATOM 670 O O . ARG A 1 87 ? 23.60194 4.34145 -12.22268 1.000 15.32104 87 ARG A O 1
ATOM 678 N N . ASN A 1 88 ? 24.29313 4.64091 -14.34585 1.000 13.59345 88 ASN A N 1
ATOM 679 C CA . ASN A 1 88 ? 25.59318 4.04736 -14.06316 1.000 13.96534 88 ASN A CA 1
ATOM 680 C C . ASN A 1 88 ? 26.37576 4.87640 -13.05532 1.000 14.56656 88 ASN A C 1
ATOM 681 O O . ASN A 1 88 ? 27.06931 4.31800 -12.19289 1.000 15.07047 88 ASN A O 1
ATOM 686 N N . GLN A 1 89 ? 26.29248 6.20503 -13.16137 1.000 14.48091 89 GLN A N 1
ATOM 687 C CA . GLN A 1 89 ? 26.97256 7.06187 -12.19739 1.000 15.66769 89 GLN A CA 1
ATOM 688 C C . GLN A 1 89 ? 26.40876 6.84610 -10.79532 1.000 14.78553 89 GLN A C 1
ATOM 689 O O . GLN A 1 89 ? 27.16354 6.71127 -9.82398 1.000 16.23044 89 GLN A O 1
ATOM 695 N N . ILE A 1 90 ? 25.07881 6.79205 -10.67958 1.000 15.21855 90 ILE A N 1
ATOM 696 C CA . ILE A 1 90 ? 24.43923 6.64276 -9.37333 1.000 14.75466 90 ILE A CA 1
ATOM 697 C C . ILE A 1 90 ? 24.70908 5.25376 -8.81154 1.000 14.51314 90 ILE A C 1
ATOM 698 O O . ILE A 1 90 ? 25.06127 5.09497 -7.63456 1.000 15.45686 90 ILE A O 1
ATOM 703 N N . SER A 1 91 ? 24.54805 4.22905 -9.64101 1.000 13.90452 91 SER A N 1
ATOM 704 C CA . SER A 1 91 ? 24.79480 2.87271 -9.19826 1.000 14.13847 91 SER A CA 1
ATOM 705 C C . SER A 1 91 ? 26.23960 2.70226 -8.75026 1.000 14.45730 91 SER A C 1
ATOM 706 O O . SER A 1 91 ? 26.50680 2.14252 -7.68107 1.000 15.26719 91 SER A O 1
ATOM 709 N N . ASN A 1 92 ? 27.18685 3.20014 -9.54760 1.000 13.80344 92 ASN A N 1
ATOM 710 C CA . ASN A 1 92 ? 28.59574 3.13521 -9.18131 1.000 14.49675 92 ASN A CA 1
ATOM 711 C C . ASN A 1 92 ? 28.84510 3.80986 -7.83940 1.000 14.68021 92 ASN A C 1
ATOM 712 O O . ASN A 1 92 ? 29.62448 3.32067 -7.01730 1.000 15.83036 92 ASN A O 1
ATOM 717 N N . SER A 1 93 ? 28.20681 4.95201 -7.60587 1.000 14.80999 93 SER A N 1
ATOM 718 C CA . SER A 1 93 ? 28.41319 5.66204 -6.34665 1.000 15.25024 93 SER A CA 1
ATOM 719 C C . SER A 1 93 ? 27.93814 4.82307 -5.16676 1.000 14.72766 93 SER A C 1
ATOM 720 O O . SER A 1 93 ? 28.62504 4.71984 -4.14332 1.000 15.92845 93 SER A O 1
ATOM 723 N N . TYR A 1 94 ? 26.75952 4.21008 -5.29280 1.000 14.27838 94 TYR A N 1
ATOM 724 C CA . TYR A 1 94 ? 26.19042 3.45894 -4.18264 1.000 13.65915 94 TYR A CA 1
ATOM 725 C C . TYR A 1 94 ? 26.84469 2.10458 -3.99565 1.000 14.16597 94 TYR A C 1
ATOM 726 O O . TYR A 1 94 ? 26.97997 1.64736 -2.85508 1.000 15.62120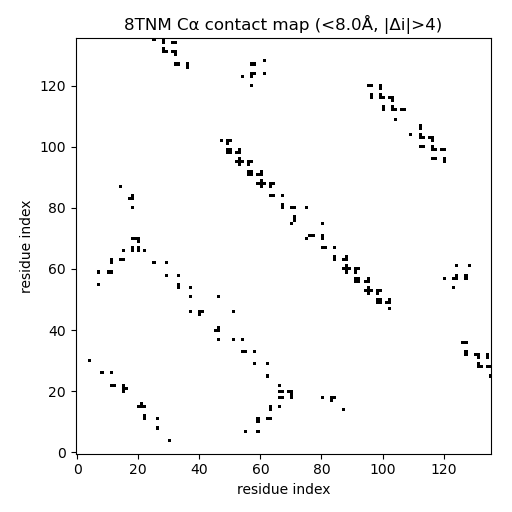 94 TYR A O 1
ATOM 735 N N . SER A 1 95 ? 27.26424 1.43684 -5.07002 1.000 14.70364 95 SER A N 1
ATOM 736 C CA . SER A 1 95 ? 27.99265 0.19069 -4.87145 1.000 15.06505 95 SER A CA 1
ATOM 737 C C . SER A 1 95 ? 29.35052 0.45767 -4.22790 1.000 14.89026 95 SER A C 1
ATOM 738 O O . SER A 1 95 ? 29.82001 -0.33134 -3.38751 1.000 16.02348 95 SER A O 1
ATOM 741 N N . SER A 1 96 ? 29.98963 1.57610 -4.58986 1.000 15.47633 96 SER A N 1
ATOM 742 C CA . SER A 1 96 ? 31.24990 1.94441 -3.95422 1.000 16.56506 96 SER A CA 1
ATOM 743 C C . SER A 1 96 ? 31.04387 2.23139 -2.47637 1.000 15.61694 96 SER A C 1
ATOM 744 O O . SER A 1 96 ? 31.83092 1.79007 -1.62652 1.000 16.01807 96 SER A O 1
ATOM 747 N N . GLU A 1 97 ? 29.98349 2.96465 -2.15097 1.000 14.46493 97 GLU A N 1
ATOM 748 C CA . GLU A 1 97 ? 29.65703 3.25762 -0.75681 1.000 14.85566 97 GLU A CA 1
ATOM 749 C C . GLU A 1 97 ? 29.38851 1.97382 0.01171 1.000 13.41207 97 GLU A C 1
ATOM 750 O O . GLU A 1 97 ? 29.86518 1.79526 1.14366 1.000 14.50296 97 GLU A O 1
ATOM 756 N N . ALA A 1 98 ? 28.58828 1.08846 -0.56741 1.000 13.56433 98 ALA A N 1
ATOM 757 C CA . ALA A 1 98 ? 28.26755 -0.17083 0.08561 1.000 13.91558 98 ALA A CA 1
ATOM 758 C C . ALA A 1 98 ? 29.53110 -0.96961 0.37949 1.000 14.23015 98 ALA A C 1
ATOM 759 O O . ALA A 1 98 ? 29.69290 -1.50506 1.48153 1.000 15.54507 98 ALA A O 1
ATOM 761 N N . MET A 1 99 ? 30.42927 -1.08078 -0.60459 1.000 15.07570 99 MET A N 1
ATOM 762 C CA . MET A 1 99 ? 31.64595 -1.85772 -0.40658 1.000 15.75500 99 MET A CA 1
ATOM 763 C C . MET A 1 99 ? 32.55976 -1.21735 0.62283 1.000 15.61689 99 MET A C 1
ATOM 764 O O . MET A 1 99 ? 33.27929 -1.93023 1.33816 1.000 17.14228 99 MET A O 1
ATOM 769 N N . SER A 1 100 ? 32.56067 0.11619 0.71437 1.000 14.28783 100 SER A N 1
ATOM 770 C CA . SER A 1 100 ? 33.36611 0.76325 1.74554 1.000 15.29998 100 SER A CA 1
ATOM 771 C C . SER A 1 100 ? 32.85417 0.41854 3.14513 1.000 15.03156 100 SER A C 1
ATOM 772 O O . SER A 1 100 ? 33.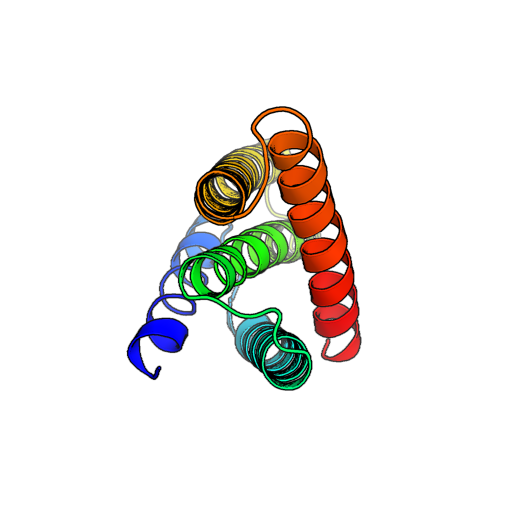65021 0.17261 4.06364 1.000 15.82290 100 SER A O 1
ATOM 775 N N . HIS A 1 101 ? 31.53351 0.39007 3.32851 1.000 13.77813 101 HIS A N 1
ATOM 776 C CA . HIS A 1 101 ? 30.97962 -0.06094 4.60357 1.000 13.59168 101 HIS A CA 1
ATOM 777 C C . HIS A 1 101 ? 31.31338 -1.52782 4.84998 1.000 14.75205 101 HIS A C 1
ATOM 778 O O . HIS A 1 101 ? 31.66492 -1.90793 5.97864 1.000 16.22972 101 HIS A O 1
ATOM 785 N N . ALA A 1 102 ? 31.18814 -2.37256 3.81773 1.000 15.55498 102 ALA A N 1
ATOM 786 C CA . ALA A 1 102 ? 31.46057 -3.79615 3.98448 1.000 17.02271 102 ALA A CA 1
ATOM 787 C C . ALA A 1 102 ? 32.89802 -4.01615 4.41969 1.000 17.13266 102 ALA A C 1
ATOM 788 O O . ALA A 1 102 ? 33.17624 -4.82633 5.31270 1.000 18.26695 102 ALA A O 1
ATOM 790 N N . ARG A 1 103 ? 33.83033 -3.30968 3.78977 1.000 17.84439 103 ARG A N 1
ATOM 791 C CA . ARG A 1 103 ? 35.23108 -3.48099 4.14363 1.000 19.83037 103 ARG A CA 1
ATOM 792 C C . ARG A 1 103 ? 35.52007 -2.99616 5.55908 1.000 18.17070 103 ARG A C 1
ATOM 793 O O . ARG A 1 103 ? 36.35252 -3.59029 6.25510 1.000 20.05930 103 ARG A O 1
ATOM 801 N N . ALA A 1 104 ? 34.83671 -1.93424 6.00660 1.000 16.96198 104 ALA A N 1
ATOM 802 C CA . ALA A 1 104 ? 35.02470 -1.46328 7.38015 1.000 17.19282 104 ALA A CA 1
ATOM 803 C C . ALA A 1 104 ? 34.46537 -2.46444 8.38669 1.000 17.94994 104 ALA A C 1
ATOM 804 O O . ALA A 1 104 ? 35.07727 -2.70961 9.43504 1.000 19.10176 104 ALA A O 1
ATOM 806 N N . TRP A 1 105 ? 33.30617 -3.05449 8.08458 1.000 16.49885 105 TRP A N 1
ATOM 807 C CA . TRP A 1 105 ? 32.75985 -4.11754 8.92048 1.000 17.43666 105 TRP A CA 1
ATOM 808 C C . TRP A 1 105 ? 33.74232 -5.27217 9.03541 1.000 19.07794 105 TRP A C 1
ATOM 809 O O . TRP A 1 105 ? 34.00822 -5.77765 10.13264 1.000 20.29792 105 TRP A O 1
ATOM 820 N N . ALA A 1 106 ? 34.30082 -5.70253 7.90171 1.000 18.62453 106 ALA A N 1
ATOM 821 C CA . ALA A 1 106 ? 35.11215 -6.90719 7.89958 1.000 21.42048 106 ALA A CA 1
ATOM 822 C C . ALA A 1 106 ? 36.45148 -6.68446 8.57833 1.000 21.44337 106 ALA A C 1
ATOM 823 O O . ALA A 1 106 ? 36.98041 -7.60426 9.20911 1.000 23.14888 106 ALA A O 1
ATOM 825 N N . ALA A 1 107 ? 37.00367 -5.47415 8.47443 1.000 22.69765 107 ALA A N 1
ATOM 826 C CA . ALA A 1 107 ? 38.39197 -5.25676 8.87040 1.000 23.62011 107 ALA A CA 1
ATOM 827 C C . ALA A 1 107 ? 38.60960 -5.44973 10.36495 1.000 24.01566 107 ALA A C 1
ATOM 828 O O . ALA A 1 107 ? 39.67975 -5.90673 10.77144 1.000 26.00163 107 ALA A O 1
ATOM 830 N N . SER A 1 108 ? 37.63076 -5.09570 11.19565 1.000 23.45710 108 SER A N 1
ATOM 831 C CA . SER A 1 108 ? 37.77493 -5.22724 12.64088 1.000 23.14845 108 SER A CA 1
ATOM 832 C C . SER A 1 108 ? 37.33788 -6.58919 13.16275 1.000 24.77431 108 SER A C 1
ATOM 833 O O . SER A 1 108 ? 37.48599 -6.85306 14.36162 1.000 26.16334 108 SER A O 1
ATOM 836 N N . ARG A 1 109 ? 36.82145 -7.45980 12.29152 1.000 24.31431 109 ARG A N 1
ATOM 837 C CA . ARG A 1 109 ? 36.19061 -8.70297 12.69819 1.000 26.10319 109 ARG A CA 1
ATOM 838 C C . ARG A 1 109 ? 36.83963 -9.94538 12.11442 1.000 29.18235 109 ARG A C 1
ATOM 839 O O . ARG A 1 109 ? 36.64344 -11.03661 12.66017 1.000 31.07356 109 ARG A O 1
ATOM 847 N N . HIS A 1 110 ? 37.61006 -9.81430 11.03975 1.000 30.53539 110 HIS A N 1
ATOM 848 C CA . HIS A 1 110 ? 38.18774 -10.95250 10.34843 1.000 34.14543 110 HIS A CA 1
ATOM 849 C C . HIS A 1 110 ? 39.64474 -10.65935 10.03990 1.000 37.54348 110 HIS A C 1
ATOM 850 O O . HIS A 1 110 ? 40.08241 -9.50736 10.03056 1.000 37.52303 110 HIS A O 1
ATOM 857 N N . SER A 1 111 ? 40.40176 -11.72566 9.81118 1.000 41.75450 111 SER A N 1
ATOM 858 C CA . SER A 1 111 ? 41.80203 -11.56414 9.46095 1.000 46.91236 111 SER A CA 1
ATOM 859 C C . SER A 1 111 ? 41.92824 -10.84781 8.12222 1.000 53.36414 111 SER A C 1
ATOM 860 O O . SER A 1 111 ? 41.01603 -10.87166 7.29187 1.000 51.51680 111 SER A O 1
ATOM 863 N N . GLU A 1 112 ? 43.07659 -10.19185 7.92614 1.000 60.62722 112 GLU A N 1
ATOM 864 C CA . GLU A 1 112 ? 43.34532 -9.49080 6.67373 1.000 68.72553 112 GLU A CA 1
ATOM 865 C C . GLU A 1 112 ? 43.14969 -10.39908 5.46749 1.000 70.99934 112 GLU A C 1
ATOM 866 O O . GLU A 1 112 ? 42.73888 -9.93802 4.39523 1.000 70.94506 112 GLU A O 1
ATOM 872 N N . GLU A 1 113 ? 43.40461 -11.69667 5.63572 1.000 72.72411 113 GLU A N 1
ATOM 873 C CA . GLU A 1 113 ? 43.39012 -12.61910 4.50773 1.000 72.90190 113 GLU A CA 1
ATOM 874 C C . GLU A 1 113 ? 41.97158 -12.89907 4.02451 1.000 68.51969 113 GLU A C 1
ATOM 875 O O . GLU A 1 113 ? 41.72335 -12.94672 2.81450 1.000 70.42627 113 GLU A O 1
ATOM 881 N N . GLU A 1 114 ? 41.02791 -13.08764 4.94813 1.000 63.14271 114 GLU A N 1
ATOM 882 C CA . GLU A 1 114 ? 39.66657 -13.44865 4.57856 1.000 58.47415 114 GLU A CA 1
ATOM 883 C C . GLU A 1 114 ? 38.73059 -12.25289 4.49694 1.000 51.87010 114 GLU A C 1
ATOM 884 O O . GLU A 1 114 ? 37.63259 -12.38976 3.94823 1.000 51.91629 114 GLU A O 1
ATOM 890 N N . ALA A 1 115 ? 39.13322 -11.09999 5.04032 1.000 47.25447 115 ALA A N 1
ATOM 891 C CA . ALA A 1 115 ? 38.21186 -9.97505 5.18341 1.000 43.16646 115 ALA A CA 1
ATOM 892 C C . ALA A 1 115 ? 37.71376 -9.47785 3.83381 1.000 41.08043 115 ALA A C 1
ATOM 893 O O . ALA A 1 115 ? 36.53902 -9.11917 3.69405 1.000 39.74724 115 ALA A O 1
ATOM 895 N N . GLU A 1 116 ? 38.59054 -9.43874 2.82982 1.000 41.82263 116 GLU A N 1
ATOM 896 C CA . GLU A 1 116 ? 38.17502 -8.96553 1.51294 1.000 43.59627 116 GLU A CA 1
ATOM 897 C C . GLU A 1 116 ? 37.10636 -9.87081 0.91339 1.000 40.71806 116 GLU A C 1
ATOM 898 O O . GLU A 1 116 ? 36.08698 -9.39241 0.40322 1.000 40.04822 116 GLU A O 1
ATOM 904 N N . LYS A 1 117 ? 37.32277 -11.18759 0.96819 1.000 38.87197 117 LYS A N 1
ATOM 905 C CA . LYS A 1 117 ? 36.34644 -12.12126 0.41465 1.000 36.52589 117 LYS A CA 1
ATOM 906 C C . LYS A 1 117 ? 35.02126 -12.04804 1.16313 1.000 34.02425 117 LYS A C 1
ATOM 907 O O . LYS A 1 117 ? 33.95002 -12.10665 0.54938 1.000 34.54920 117 LYS A O 1
ATOM 909 N N . LEU A 1 118 ? 35.07160 -11.92902 2.49100 1.000 33.03670 118 LEU A N 1
ATOM 910 C CA . LEU A 1 118 ? 33.83523 -11.86288 3.26358 1.000 31.75595 118 LEU A CA 1
ATOM 911 C C . LEU A 1 118 ? 33.07798 -10.56305 3.01706 1.000 28.55707 118 LEU A C 1
ATOM 912 O O . LEU A 1 118 ? 31.84072 -10.55692 3.00494 1.000 27.85495 118 LEU A O 1
ATOM 917 N N . ALA A 1 119 ? 33.79472 -9.45083 2.81773 1.000 27.62990 119 ALA A N 1
ATOM 918 C CA . ALA A 1 119 ? 33.12618 -8.20404 2.45914 1.000 26.79157 119 ALA A CA 1
ATOM 919 C C . ALA A 1 119 ? 32.45725 -8.32313 1.09902 1.000 26.19208 119 ALA A C 1
ATOM 920 O O . ALA A 1 119 ? 31.31139 -7.88828 0.92186 1.000 24.12323 119 ALA A O 1
ATOM 922 N N . GLU A 1 120 ? 33.16032 -8.91858 0.12787 1.000 28.15215 120 GLU A N 1
ATOM 923 C CA . GLU A 1 120 ? 32.58133 -9.13506 -1.19378 1.000 30.37210 120 GLU A CA 1
ATOM 924 C C . GLU A 1 120 ? 31.36099 -10.04177 -1.10525 1.000 30.79873 120 GLU A C 1
ATOM 925 O O . GLU A 1 120 ? 30.31951 -9.76384 -1.71023 1.000 30.14220 120 GLU A O 1
ATOM 931 N N . GLU A 1 121 ? 31.47011 -11.13135 -0.33994 1.000 32.06724 121 GLU A N 1
ATOM 932 C CA . GLU A 1 121 ? 30.35089 -12.05672 -0.20559 1.000 35.26410 121 GLU A CA 1
ATOM 933 C C . GLU A 1 121 ? 29.16545 -11.40005 0.49168 1.000 30.71283 121 GLU A C 1
ATOM 934 O O . GLU A 1 121 ? 28.00982 -11.65075 0.13090 1.000 30.52539 121 GLU A O 1
ATOM 940 N N . LEU A 1 122 ? 29.42784 -10.54111 1.48013 1.000 27.62412 122 LEU A N 1
ATOM 941 C CA . LEU A 1 122 ? 28.33206 -9.85010 2.15055 1.000 25.46599 122 LEU A CA 1
ATOM 942 C C . LEU A 1 122 ? 27.56261 -8.97051 1.17506 1.000 22.78858 122 LEU A C 1
ATOM 943 O O . LEU A 1 122 ? 26.32693 -8.97505 1.16916 1.000 23.06454 122 LEU A O 1
ATOM 948 N N . TYR A 1 123 ? 28.27831 -8.21324 0.33745 1.000 22.09946 123 TYR A N 1
ATOM 949 C CA . TYR A 1 123 ? 27.61860 -7.37524 -0.66086 1.000 22.54896 123 TYR A CA 1
ATOM 950 C C . TYR A 1 123 ? 26.79337 -8.21234 -1.62566 1.000 22.84461 123 TYR A C 1
ATOM 951 O O . TYR A 1 123 ? 25.63186 -7.89206 -1.90127 1.000 23.86944 123 TYR A O 1
ATOM 960 N N . LYS A 1 124 ? 27.38486 -9.28347 -2.16070 1.000 25.69905 124 LYS A N 1
ATOM 961 C CA . LYS A 1 124 ? 26.66359 -10.13362 -3.10121 1.000 28.71253 124 LYS A CA 1
ATOM 962 C C . LYS A 1 124 ? 25.40175 -10.70311 -2.46974 1.000 27.84537 124 LYS A C 1
ATOM 963 O O . LYS A 1 124 ? 24.31287 -10.63471 -3.05460 1.000 27.84667 124 LYS A O 1
ATOM 969 N N . ASP A 1 125 ? 25.53031 -11.25551 -1.26172 1.000 26.00646 125 ASP A N 1
ATOM 970 C CA . ASP A 1 125 ? 24.38888 -11.89335 -0.61388 1.000 26.35108 125 ASP A CA 1
ATOM 971 C C . ASP A 1 125 ? 23.33326 -10.86163 -0.26159 1.000 25.50105 125 ASP A C 1
ATOM 972 O O . ASP A 1 125 ? 22.13118 -11.09738 -0.43784 1.000 26.40332 125 ASP A O 1
ATOM 977 N N . MET A 1 126 ? 23.76892 -9.69444 0.21464 1.000 23.21937 126 MET A N 1
ATOM 978 C CA . MET A 1 126 ? 22.82142 -8.66890 0.61242 1.000 22.58429 126 MET A CA 1
ATOM 979 C C . MET A 1 126 ? 22.07683 -8.12582 -0.59623 1.000 22.61319 126 MET A C 1
ATOM 980 O O . MET A 1 126 ? 20.85101 -7.97624 -0.55755 1.000 22.75635 126 MET A O 1
ATOM 985 N N . LYS A 1 127 ? 22.78956 -7.85761 -1.69603 1.000 23.56515 127 LYS A N 1
ATOM 986 C CA . LYS A 1 127 ? 22.11129 -7.31079 -2.86761 1.000 23.37119 127 LYS A CA 1
ATOM 987 C C . LYS A 1 127 ? 21.13827 -8.31229 -3.46248 1.000 22.90614 127 LYS A C 1
ATOM 988 O O . LYS A 1 127 ? 20.02407 -7.94611 -3.85113 1.000 24.12225 127 LYS A O 1
ATOM 994 N N . GLU A 1 128 ? 21.53188 -9.58256 -3.51838 1.000 23.75230 128 GLU A N 1
ATOM 995 C CA . GLU A 1 128 ? 20.64038 -10.59859 -4.05239 1.000 26.91864 128 GLU A CA 1
ATOM 996 C C . GLU A 1 128 ? 19.38001 -10.70837 -3.20666 1.000 25.98739 128 GLU A C 1
ATOM 997 O O . GLU A 1 128 ? 18.26525 -10.77829 -3.74009 1.000 27.01119 128 GLU A O 1
ATOM 1003 N N . SER A 1 129 ? 19.53546 -10.70050 -1.88232 1.000 25.37598 129 SER A N 1
ATOM 1004 C CA . SER A 1 129 ? 18.37528 -10.80875 -1.00476 1.000 26.46936 129 SER A CA 1
ATOM 1005 C C . SER A 1 129 ? 17.46258 -9.59477 -1.13081 1.000 25.51026 129 SER A C 1
ATOM 1006 O O . SER A 1 129 ? 16.23813 -9.74082 -1.23124 1.000 25.78725 129 SER A O 1
ATOM 1009 N N . LEU A 1 130 ? 18.03403 -8.38650 -1.12512 1.000 24.29930 130 LEU A N 1
ATOM 1010 C CA . LEU A 1 130 ? 17.20232 -7.19617 -1.24875 1.000 24.52822 130 LEU A CA 1
ATOM 1011 C C . LEU A 1 130 ? 16.48408 -7.15812 -2.58572 1.000 25.92355 130 LEU A C 1
ATOM 1012 O O . LEU A 1 130 ? 15.31139 -6.77235 -2.65632 1.000 27.56410 130 LEU A O 1
ATOM 1017 N N . LYS A 1 131 ? 17.18478 -7.50940 -3.66478 1.000 26.62267 131 LYS A N 1
ATOM 1018 C CA . LYS A 1 131 ? 16.56008 -7.46005 -4.98022 1.000 30.97751 131 LYS A CA 1
ATOM 1019 C C . LYS A 1 131 ? 15.38395 -8.41854 -5.05051 1.000 30.62528 131 LYS A C 1
ATOM 1020 O O . LYS A 1 131 ? 14.31272 -8.06638 -5.55908 1.000 30.52908 131 LYS A O 1
ATOM 1026 N N . GLN A 1 132 ? 15.55612 -9.62776 -4.51070 1.000 30.85251 132 GLN A N 1
ATOM 1027 C CA . GLN A 1 132 ? 14.45403 -10.58039 -4.45731 1.000 32.27039 132 GLN A CA 1
ATOM 1028 C C . GLN A 1 132 ? 13.30440 -10.03296 -3.62084 1.000 31.37292 132 GLN A C 1
ATOM 1029 O O . GLN A 1 132 ? 12.13473 -10.14578 -4.00545 1.000 32.86377 132 GLN A O 1
ATOM 1035 N N . ARG A 1 133 ? 13.62404 -9.40102 -2.48816 1.000 30.42145 133 ARG A N 1
ATOM 1036 C CA . ARG A 1 133 ? 12.58412 -8.88733 -1.60384 1.000 31.50087 133 ARG A CA 1
ATOM 1037 C C . ARG A 1 133 ? 11.85357 -7.70540 -2.23744 1.000 31.72129 133 ARG A C 1
ATOM 1038 O O . ARG A 1 133 ? 10.62750 -7.59087 -2.11840 1.000 32.87262 133 ARG A O 1
ATOM 1046 N N . ILE A 1 134 ? 12.58790 -6.81708 -2.91402 1.000 31.25990 134 ILE A N 1
ATOM 1047 C CA . ILE A 1 134 ? 11.95712 -5.68573 -3.59458 1.000 32.07988 134 ILE A CA 1
ATOM 1048 C C . ILE A 1 134 ? 11.02325 -6.17875 -4.69214 1.000 35.87022 134 ILE A C 1
ATOM 1049 O O . ILE A 1 134 ? 9.88975 -5.70305 -4.83036 1.000 35.35961 134 ILE A O 1
ATOM 1054 N N . ASP A 1 135 ? 11.48908 -7.14131 -5.49170 1.000 39.85833 135 ASP A N 1
ATOM 1055 C CA . ASP A 1 135 ? 10.66926 -7.65332 -6.58448 1.000 44.35353 135 ASP A CA 1
ATOM 1056 C C . ASP A 1 135 ? 9.40973 -8.33200 -6.06152 1.000 45.27490 135 ASP A C 1
ATOM 1057 O O . ASP A 1 135 ? 8.34343 -8.23473 -6.67949 1.000 45.36681 135 ASP A O 1
ATOM 1062 N N . THR A 1 136 ? 9.51154 -9.02166 -4.92177 1.000 45.78927 136 THR A N 1
ATOM 1063 C CA . THR A 1 136 ? 8.33125 -9.63724 -4.32114 1.000 47.15795 136 THR A CA 1
ATOM 1064 C C . THR A 1 136 ? 7.31745 -8.58358 -3.89059 1.000 48.75535 136 THR A C 1
ATOM 1065 O O . THR A 1 136 ? 6.10779 -8.76247 -4.07394 1.000 49.15598 136 THR A O 1
ATOM 1069 N N . GLU A 1 137 ? 7.79094 -7.47383 -3.31882 1.000 49.41670 137 GLU A N 1
ATOM 1070 C CA . GLU A 1 137 ? 6.87724 -6.40786 -2.92320 1.000 50.85474 137 GLU A CA 1
ATOM 1071 C C . GLU A 1 137 ? 6.28694 -5.69811 -4.13431 1.000 51.58061 137 GLU A C 1
ATOM 1072 O O . GLU A 1 137 ? 5.13025 -5.26259 -4.09321 1.000 52.07157 137 GLU A O 1
ATOM 1078 N N . GLN A 1 138 ? 7.05473 -5.57852 -5.21292 1.000 52.57581 138 GLN A N 1
ATOM 1079 C CA . GLN A 1 138 ? 6.57707 -4.94496 -6.43519 1.000 53.29503 138 GLN A CA 1
ATOM 1080 C C . GLN A 1 138 ? 5.76463 -5.93093 -7.26975 1.000 54.45370 138 GLN A C 1
ATOM 1081 O O . GLN A 1 138 ? 4.67867 -5.60540 -7.75086 1.000 55.10739 138 GLN A O 1
#

Solvent-accessible surface area: 7522 Å² total; per-residue (Å²): 94,130,109,34,60,96,90,1,45,55,48,0,42,79,6,2,146,53,4,104,13,90,20,90,86,9,43,89,9,0,29,87,1,4,118,38,0,14,72,48,5,123,161,106,69,98,40,34,91,53,1,38,86,0,0,16,2,0,0,2,7,5,0,0,56,58,1,0,86,59,0,48,139,100,65,60,76,150,166,129,10,26,58,72,61,79,110,19,15,97,62,28,26,64,71,0,26,71,40,0,109,52,29,0,74,93,120,62,49,155,145,81,12,86,59,52,0,92,93,7,32,121,49,0,56,84,27,0,108,106,70,0,73,117,87,97